Protein AF-A0A7S2MQS8-F1 (afdb_monomer)

Structure (mmCIF, N/CA/C/O backbone):
data_AF-A0A7S2MQS8-F1
#
_entry.id   AF-A0A7S2MQS8-F1
#
loop_
_atom_site.group_PDB
_atom_site.id
_atom_site.type_symbol
_atom_site.label_atom_id
_atom_site.label_alt_id
_atom_site.label_comp_id
_atom_site.label_asym_id
_atom_site.label_entity_id
_atom_site.label_seq_id
_atom_site.pdbx_PDB_ins_code
_atom_site.Cartn_x
_atom_site.Cartn_y
_atom_site.Cartn_z
_atom_site.occupancy
_atom_site.B_iso_or_equiv
_atom_site.auth_seq_id
_atom_site.auth_comp_id
_atom_site.auth_asym_id
_atom_site.auth_atom_id
_atom_site.pdbx_PDB_model_num
ATOM 1 N N . GLY A 1 1 ? 26.951 -4.944 -34.517 1.00 47.28 1 GLY A N 1
ATOM 2 C CA . GLY A 1 1 ? 28.078 -4.014 -34.324 1.00 47.28 1 GLY A CA 1
ATOM 3 C C . GLY A 1 1 ? 27.538 -2.627 -34.053 1.00 47.28 1 GLY A C 1
ATOM 4 O O . GLY A 1 1 ? 26.821 -2.125 -34.901 1.00 47.28 1 GLY A O 1
ATOM 5 N N . ARG A 1 2 ? 27.882 -2.072 -32.880 1.00 43.50 2 ARG A N 1
ATOM 6 C CA . ARG A 1 2 ? 27.600 -0.716 -32.353 1.00 43.50 2 ARG A CA 1
ATOM 7 C C . ARG A 1 2 ? 26.129 -0.376 -32.058 1.00 43.50 2 ARG A C 1
ATOM 9 O O . ARG A 1 2 ? 25.426 0.203 -32.874 1.00 43.50 2 ARG A O 1
ATOM 16 N N . SER A 1 3 ? 25.715 -0.696 -30.827 1.00 50.28 3 SER A N 1
ATOM 17 C CA . SER A 1 3 ? 24.650 0.031 -30.120 1.00 50.28 3 SER A CA 1
ATOM 18 C C . SER A 1 3 ? 25.019 1.519 -30.079 1.00 50.28 3 SER A C 1
ATOM 20 O O . SER A 1 3 ? 26.168 1.853 -29.790 1.00 50.28 3 SER A O 1
ATOM 22 N N . SER A 1 4 ? 24.060 2.400 -30.361 1.00 57.06 4 SER A N 1
ATOM 23 C CA . SER A 1 4 ? 24.221 3.860 -30.322 1.00 57.06 4 SER A CA 1
ATOM 24 C C . SER A 1 4 ? 24.527 4.407 -28.924 1.00 57.06 4 SER A C 1
ATOM 26 O O . SER A 1 4 ? 24.882 5.576 -28.799 1.00 57.06 4 SER A O 1
ATOM 28 N N . ASN A 1 5 ? 24.431 3.573 -27.883 1.00 51.22 5 ASN A N 1
ATOM 29 C CA . ASN A 1 5 ? 24.838 3.918 -26.530 1.00 51.22 5 ASN A CA 1
ATOM 30 C C . ASN A 1 5 ? 25.804 2.850 -25.964 1.00 51.22 5 ASN A C 1
ATOM 32 O O . ASN A 1 5 ? 25.357 1.765 -25.572 1.00 51.22 5 ASN A O 1
ATOM 36 N N . PRO A 1 6 ? 27.126 3.113 -25.951 1.00 48.38 6 PRO A N 1
ATOM 37 C CA . PRO A 1 6 ? 28.141 2.148 -25.521 1.00 48.38 6 PRO A CA 1
ATOM 38 C C . PRO A 1 6 ? 28.097 1.836 -24.016 1.00 48.38 6 PRO A C 1
ATOM 40 O O . PRO A 1 6 ? 28.579 0.781 -23.617 1.00 48.38 6 PRO A O 1
ATOM 43 N N . LEU A 1 7 ? 27.447 2.674 -23.200 1.00 51.19 7 LEU A N 1
ATOM 44 C CA . LEU A 1 7 ? 27.288 2.466 -21.751 1.00 51.19 7 LEU A CA 1
ATOM 45 C C . LEU A 1 7 ? 26.368 1.287 -21.389 1.00 51.19 7 LEU A C 1
ATOM 47 O O . LEU A 1 7 ? 26.388 0.804 -20.261 1.00 51.19 7 LEU A O 1
ATOM 51 N N . ALA A 1 8 ? 25.567 0.788 -22.335 1.00 48.47 8 ALA A N 1
ATOM 52 C CA . ALA A 1 8 ? 24.647 -0.324 -22.085 1.00 48.47 8 ALA A CA 1
ATOM 53 C C . ALA A 1 8 ? 25.356 -1.673 -21.828 1.00 48.47 8 ALA A C 1
ATOM 55 O O . ALA A 1 8 ? 24.703 -2.627 -21.412 1.00 48.47 8 ALA A O 1
ATOM 56 N N . LEU A 1 9 ? 26.668 -1.770 -22.091 1.00 49.69 9 LEU A N 1
ATOM 57 C CA . LEU A 1 9 ? 27.441 -3.019 -22.026 1.00 49.69 9 LEU A CA 1
ATOM 58 C C . LEU A 1 9 ? 28.738 -2.920 -21.198 1.00 49.69 9 LEU A C 1
ATOM 60 O O . LEU A 1 9 ? 29.420 -3.931 -21.062 1.00 49.69 9 LEU A O 1
ATOM 64 N N . THR A 1 10 ? 29.096 -1.752 -20.645 1.00 57.62 10 THR A N 1
ATOM 65 C CA . THR A 1 10 ? 30.364 -1.567 -19.900 1.00 57.62 10 THR A CA 1
ATOM 66 C C . THR A 1 10 ? 30.300 -2.009 -18.440 1.00 57.62 10 THR A C 1
ATOM 68 O O . THR A 1 10 ? 31.332 -2.100 -17.787 1.00 57.62 10 THR A O 1
ATOM 71 N N . GLY A 1 11 ? 29.110 -2.298 -17.910 1.00 51.03 11 GLY A N 1
ATOM 72 C CA . GLY A 1 11 ? 28.928 -2.625 -16.494 1.00 51.03 11 GLY A CA 1
ATOM 73 C C . GLY A 1 11 ? 28.896 -1.407 -15.563 1.00 51.03 11 GLY A C 1
ATOM 74 O O . GLY A 1 11 ? 28.457 -1.548 -14.432 1.00 51.03 11 GLY A O 1
ATOM 75 N N . GLU A 1 12 ? 29.226 -0.199 -16.029 1.00 48.50 12 GLU A N 1
ATOM 76 C CA . GLU A 1 12 ? 29.056 1.050 -15.255 1.00 48.50 12 GLU A CA 1
ATOM 77 C C . GLU A 1 12 ? 27.567 1.331 -14.953 1.00 48.50 12 GLU A C 1
ATOM 79 O O . GLU A 1 12 ? 27.200 1.832 -13.897 1.00 48.50 12 GLU A O 1
ATOM 84 N N . ALA A 1 13 ? 26.654 0.853 -15.805 1.00 48.03 13 ALA A N 1
ATOM 85 C CA . ALA A 1 13 ? 25.212 0.881 -15.541 1.00 48.03 13 ALA A CA 1
ATOM 86 C C . ALA A 1 13 ? 24.731 -0.083 -14.424 1.00 48.03 13 ALA A C 1
ATOM 88 O O . ALA A 1 13 ? 23.529 -0.117 -14.149 1.00 48.03 13 ALA A O 1
ATOM 89 N N . LEU A 1 14 ? 25.614 -0.871 -13.785 1.00 53.88 14 LEU A N 1
ATOM 90 C CA . LEU A 1 14 ? 25.264 -1.733 -12.640 1.00 53.88 14 LEU A CA 1
ATOM 91 C C . LEU A 1 14 ? 25.188 -0.968 -11.313 1.00 53.88 14 LEU A C 1
ATOM 93 O O . LEU A 1 14 ? 24.576 -1.463 -10.365 1.00 53.88 14 LEU A O 1
ATOM 97 N N . HIS A 1 15 ? 25.760 0.235 -11.228 1.00 63.47 15 HIS A N 1
ATOM 98 C CA . HIS A 1 15 ? 25.622 1.073 -10.044 1.00 63.47 15 HIS A CA 1
ATOM 99 C C . HIS A 1 15 ? 24.315 1.864 -10.122 1.00 63.47 15 HIS A C 1
ATOM 101 O O . HIS A 1 15 ? 24.139 2.741 -10.968 1.00 63.47 15 HIS A O 1
ATOM 107 N N . GLN A 1 16 ? 23.382 1.557 -9.214 1.00 60.84 16 GLN A N 1
ATOM 108 C CA . GLN A 1 16 ? 22.056 2.186 -9.153 1.00 60.84 16 GLN A CA 1
ATOM 109 C C . GLN A 1 16 ? 22.138 3.718 -9.159 1.00 60.84 16 GLN A C 1
ATOM 111 O O . GLN A 1 16 ? 21.354 4.371 -9.843 1.00 60.84 16 GLN A O 1
ATOM 116 N N . GLU A 1 17 ? 23.105 4.298 -8.446 1.00 68.62 17 GLU A N 1
ATOM 117 C CA . GLU A 1 17 ? 23.307 5.748 -8.404 1.00 68.62 17 GLU A CA 1
ATOM 118 C C . GLU A 1 17 ? 23.705 6.338 -9.762 1.00 68.62 17 GLU A C 1
ATOM 120 O O . GLU A 1 17 ? 23.204 7.396 -10.139 1.00 68.62 17 GLU A O 1
ATOM 125 N N . GLU A 1 18 ? 24.565 5.659 -10.521 1.00 65.88 18 GLU A N 1
ATOM 126 C CA . GLU A 1 18 ? 24.996 6.101 -11.851 1.00 65.88 18 GLU A CA 1
ATOM 127 C C . GLU A 1 18 ? 23.884 5.917 -12.881 1.00 65.88 18 GLU A C 1
ATOM 129 O O . GLU A 1 18 ? 23.615 6.827 -13.666 1.00 65.88 18 GLU A O 1
ATOM 134 N N . TYR A 1 19 ? 23.147 4.805 -12.809 1.00 65.75 19 TYR A N 1
ATOM 135 C CA . TYR A 1 19 ? 21.970 4.576 -13.645 1.00 65.75 19 TYR A CA 1
ATOM 136 C C . TYR A 1 19 ? 20.892 5.643 -13.423 1.00 65.75 19 TYR A C 1
ATOM 138 O O . TYR A 1 19 ? 20.299 6.155 -14.379 1.00 65.75 19 TYR A O 1
ATOM 146 N N . VAL A 1 20 ? 20.651 6.006 -12.159 1.00 64.56 20 VAL A N 1
ATOM 147 C CA . VAL A 1 20 ? 19.718 7.071 -11.787 1.00 64.56 20 VAL A CA 1
ATOM 148 C C . VAL A 1 20 ? 20.256 8.436 -12.206 1.00 64.56 20 VAL A C 1
ATOM 150 O O . VAL A 1 20 ? 19.470 9.233 -12.691 1.00 64.56 20 VAL A O 1
ATOM 153 N N . LYS A 1 21 ? 21.556 8.729 -12.109 1.00 68.25 21 LYS A N 1
ATOM 154 C CA . LYS A 1 21 ? 22.118 10.005 -12.600 1.00 68.25 21 LYS A CA 1
ATOM 155 C C . LYS A 1 21 ? 22.026 10.138 -14.124 1.00 68.25 21 LYS A C 1
ATOM 157 O O . LYS A 1 21 ? 21.637 11.195 -14.611 1.00 68.25 21 LYS A O 1
ATOM 162 N N . LEU A 1 22 ? 22.319 9.069 -14.865 1.00 62.25 22 LEU A N 1
ATOM 163 C CA . LEU A 1 22 ? 22.288 9.044 -16.334 1.00 62.25 22 LEU A CA 1
ATOM 164 C C . LEU A 1 22 ? 20.870 9.175 -16.901 1.00 62.25 22 LEU A C 1
ATOM 166 O O . LEU A 1 22 ? 20.676 9.804 -17.938 1.00 62.25 22 LEU A O 1
ATOM 170 N N . ASN A 1 23 ? 19.872 8.603 -16.221 1.00 58.34 23 ASN A N 1
ATOM 171 C CA . ASN A 1 23 ? 18.480 8.604 -16.684 1.00 58.34 23 ASN A CA 1
ATOM 172 C C . ASN A 1 23 ? 17.567 9.577 -15.908 1.00 58.34 23 ASN A C 1
ATOM 174 O O . ASN A 1 23 ? 16.418 9.784 -16.293 1.00 58.34 23 ASN A O 1
ATOM 178 N N . GLY A 1 24 ? 18.051 10.179 -14.820 1.00 53.88 24 GLY A N 1
ATOM 179 C CA . GLY A 1 24 ? 17.249 10.854 -13.790 1.00 53.88 24 GLY A CA 1
ATOM 180 C C . GLY A 1 24 ? 16.934 12.322 -14.025 1.00 53.88 24 GLY A C 1
ATOM 181 O O . GLY A 1 24 ? 16.401 12.965 -13.123 1.00 53.88 24 GLY A O 1
ATOM 182 N N . ALA A 1 25 ? 17.186 12.860 -15.221 1.00 55.78 25 ALA A N 1
ATOM 183 C CA . ALA A 1 25 ? 16.754 14.217 -15.567 1.00 55.78 25 ALA A CA 1
ATOM 184 C C . ALA A 1 25 ? 15.217 14.383 -15.513 1.00 55.78 25 ALA A C 1
ATOM 186 O O . ALA A 1 25 ? 14.710 15.498 -15.415 1.00 55.78 25 ALA A O 1
ATOM 187 N N . ASN A 1 26 ? 14.456 13.281 -15.529 1.00 53.75 26 ASN A N 1
ATOM 188 C CA . ASN A 1 26 ? 13.027 13.275 -15.242 1.00 53.75 26 ASN A CA 1
ATOM 189 C C . ASN A 1 26 ? 12.653 11.910 -14.643 1.00 53.75 26 ASN A C 1
ATOM 191 O O . ASN A 1 26 ? 12.839 10.890 -15.289 1.00 53.75 26 ASN A O 1
ATOM 195 N N . ILE A 1 27 ? 12.090 11.851 -13.434 1.00 53.16 27 ILE A N 1
ATOM 196 C CA . ILE A 1 27 ? 11.642 10.583 -12.807 1.00 53.16 27 ILE A CA 1
ATOM 197 C C . ILE A 1 27 ? 10.629 9.824 -13.695 1.00 53.16 27 ILE A C 1
ATOM 199 O O . ILE A 1 27 ? 10.459 8.615 -13.556 1.00 53.16 27 ILE A O 1
ATOM 203 N N . ASN A 1 28 ? 9.999 10.518 -14.652 1.00 54.44 28 ASN A N 1
ATOM 204 C CA . ASN A 1 28 ? 9.085 9.939 -15.635 1.00 54.44 28 ASN A CA 1
ATOM 205 C C . ASN A 1 28 ? 9.738 9.561 -16.985 1.00 54.44 28 ASN A C 1
ATOM 207 O O . ASN A 1 28 ? 9.011 9.131 -17.877 1.00 54.44 28 ASN A O 1
ATOM 211 N N . SER A 1 29 ? 11.047 9.755 -17.198 1.00 57.81 29 SER A N 1
ATOM 212 C CA . SER A 1 29 ? 11.674 9.537 -18.519 1.00 57.81 29 SER A CA 1
ATOM 213 C C . SER A 1 29 ? 11.943 8.070 -18.840 1.00 57.81 29 SER A C 1
ATOM 215 O O . SER A 1 29 ? 12.036 7.731 -20.019 1.00 57.81 29 SER A O 1
ATOM 217 N N . SER A 1 30 ? 12.069 7.189 -17.838 1.00 66.81 30 SER A N 1
ATOM 218 C CA . SER A 1 30 ? 12.359 5.774 -18.080 1.00 66.81 30 SER A CA 1
ATOM 219 C C . SER A 1 30 ? 11.564 4.837 -17.169 1.00 66.81 30 SER A C 1
ATOM 221 O O . SER A 1 30 ? 11.472 5.016 -15.952 1.00 66.81 30 SER A O 1
ATOM 223 N N . PHE A 1 31 ? 11.002 3.787 -17.775 1.00 70.06 31 PHE A N 1
ATOM 224 C CA . PHE A 1 31 ? 10.303 2.708 -17.070 1.00 70.06 31 PHE A CA 1
ATOM 225 C C . PHE A 1 31 ? 11.181 2.067 -15.986 1.00 70.06 31 PHE A C 1
ATOM 227 O O . PHE A 1 31 ? 10.689 1.714 -14.919 1.00 70.06 31 PHE A O 1
ATOM 234 N N . ALA A 1 32 ? 12.489 1.965 -16.230 1.00 71.50 32 ALA A N 1
ATOM 235 C CA . ALA A 1 32 ? 13.440 1.397 -15.286 1.00 71.50 32 ALA A CA 1
ATOM 236 C C . ALA A 1 32 ? 13.602 2.251 -14.019 1.00 71.50 32 ALA A C 1
ATOM 238 O O . ALA A 1 32 ? 13.647 1.697 -12.925 1.00 71.50 32 ALA A O 1
ATOM 239 N N . VAL A 1 33 ? 13.621 3.586 -14.134 1.00 74.12 33 VAL A N 1
ATOM 240 C CA . VAL A 1 33 ? 13.664 4.478 -12.961 1.00 74.12 33 VAL A CA 1
ATOM 241 C C . VAL A 1 33 ? 12.381 4.343 -12.139 1.00 74.12 33 VAL A C 1
ATOM 243 O O . VAL A 1 33 ? 12.451 4.188 -10.921 1.00 74.12 33 VAL A O 1
ATOM 246 N N . ILE A 1 34 ? 11.213 4.309 -12.792 1.00 75.81 34 ILE A N 1
ATOM 247 C CA . ILE A 1 34 ? 9.922 4.079 -12.120 1.00 75.81 34 ILE A CA 1
ATOM 248 C C . ILE A 1 34 ? 9.916 2.721 -11.408 1.00 75.81 34 ILE A C 1
ATOM 250 O O . ILE A 1 34 ? 9.495 2.628 -10.254 1.00 75.81 34 ILE A O 1
ATOM 254 N N . PHE A 1 35 ? 10.402 1.672 -12.073 1.00 78.56 35 PHE A N 1
ATOM 255 C CA . PHE A 1 35 ? 10.466 0.328 -11.512 1.00 78.56 35 PHE A CA 1
ATOM 256 C C . PHE A 1 35 ? 11.388 0.268 -10.288 1.00 78.56 35 PHE A C 1
ATOM 258 O O . PHE A 1 35 ? 10.948 -0.175 -9.229 1.00 78.56 35 PHE A O 1
ATOM 265 N N . LEU A 1 36 ? 12.615 0.789 -10.387 1.00 82.19 36 LEU A N 1
ATOM 266 C CA . LEU A 1 36 ? 13.568 0.843 -9.272 1.00 82.19 36 LEU A CA 1
ATOM 267 C C . LEU A 1 36 ? 12.995 1.606 -8.077 1.00 82.19 36 LEU A C 1
ATOM 269 O O . LEU A 1 36 ? 13.018 1.105 -6.957 1.00 82.19 36 LEU A O 1
ATOM 273 N N . LYS A 1 37 ? 12.395 2.775 -8.310 1.00 83.12 37 LYS A N 1
ATOM 274 C CA . LYS A 1 37 ? 11.756 3.554 -7.244 1.00 83.12 37 LYS A CA 1
ATOM 275 C C . LYS A 1 37 ? 10.540 2.856 -6.640 1.00 83.12 37 LYS A C 1
ATOM 277 O O . LYS A 1 37 ? 10.300 2.985 -5.444 1.00 83.12 37 LYS A O 1
ATOM 282 N N . THR A 1 38 ? 9.807 2.069 -7.423 1.00 83.50 38 THR A N 1
ATOM 283 C CA . THR A 1 38 ? 8.714 1.231 -6.909 1.00 83.50 38 THR A CA 1
ATOM 284 C C . THR A 1 38 ? 9.243 0.092 -6.028 1.00 83.50 38 THR A C 1
ATOM 286 O O . THR A 1 38 ? 8.633 -0.226 -5.008 1.00 83.50 38 THR A O 1
ATOM 289 N N . LEU A 1 39 ? 10.395 -0.496 -6.366 1.00 86.06 39 LEU A N 1
ATOM 290 C CA . LEU A 1 39 ? 11.054 -1.491 -5.516 1.00 86.06 39 LEU A CA 1
ATOM 291 C C . LEU A 1 39 ? 11.591 -0.872 -4.222 1.00 86.06 39 LEU A C 1
ATOM 293 O O . LEU A 1 39 ? 11.344 -1.426 -3.154 1.00 86.06 39 LEU A O 1
ATOM 297 N N . GLU A 1 40 ? 12.257 0.287 -4.299 1.00 88.00 40 GLU A N 1
ATOM 298 C CA . GLU A 1 40 ? 12.677 1.060 -3.118 1.00 88.00 40 GLU A CA 1
ATOM 299 C C . GLU A 1 40 ? 11.473 1.367 -2.215 1.00 88.00 40 GLU A C 1
ATOM 301 O O . GLU A 1 40 ? 11.540 1.216 -0.999 1.00 88.00 40 GLU A O 1
ATOM 306 N N . TYR A 1 41 ? 10.342 1.735 -2.819 1.00 87.25 41 TYR A N 1
ATOM 307 C CA . TYR A 1 41 ? 9.097 2.013 -2.118 1.00 87.25 41 TYR A CA 1
ATOM 308 C C . TYR A 1 41 ? 8.557 0.785 -1.373 1.00 87.25 41 TYR A C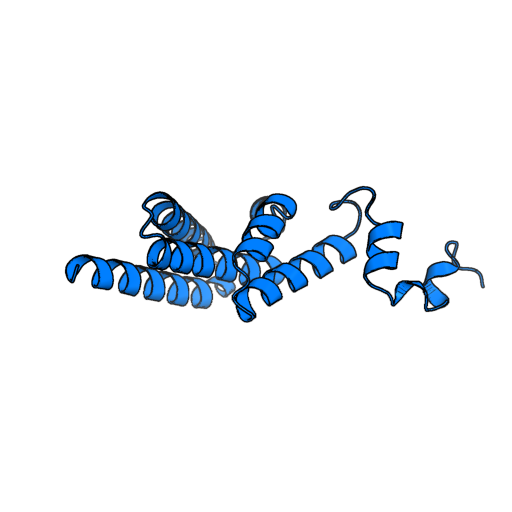 1
ATOM 310 O O . TYR A 1 41 ? 8.178 0.887 -0.208 1.00 87.25 41 TYR A O 1
ATOM 318 N N . TRP A 1 42 ? 8.562 -0.398 -1.992 1.00 87.88 42 TRP A N 1
ATOM 319 C CA . TRP A 1 42 ? 8.162 -1.629 -1.299 1.00 87.88 42 TRP A CA 1
ATOM 320 C C . TRP A 1 42 ? 9.157 -2.022 -0.204 1.00 87.88 42 TRP A C 1
ATOM 322 O O . TRP A 1 42 ? 8.739 -2.414 0.884 1.00 87.88 42 TRP A O 1
ATOM 332 N N . ALA A 1 43 ? 10.460 -1.882 -0.458 1.00 90.06 43 ALA A N 1
ATOM 333 C CA . ALA A 1 43 ? 11.503 -2.162 0.525 1.00 90.06 43 ALA A CA 1
ATOM 334 C C . ALA A 1 43 ? 11.369 -1.263 1.763 1.00 90.06 43 ALA A C 1
ATOM 336 O O . ALA A 1 43 ? 11.412 -1.768 2.883 1.00 90.06 43 ALA A O 1
ATOM 337 N N . ALA A 1 44 ? 11.112 0.035 1.571 1.00 89.69 44 ALA A N 1
ATOM 338 C CA . ALA A 1 44 ? 10.888 0.983 2.661 1.00 89.69 44 ALA A CA 1
ATOM 339 C C . ALA A 1 44 ? 9.754 0.524 3.591 1.00 89.69 44 ALA A C 1
ATOM 341 O O . ALA A 1 44 ? 9.894 0.577 4.810 1.00 89.69 44 ALA A O 1
ATOM 342 N N . PHE A 1 45 ? 8.660 -0.015 3.040 1.00 87.69 45 PHE A N 1
ATOM 343 C CA . PHE A 1 45 ? 7.609 -0.606 3.868 1.00 87.69 45 PHE A CA 1
ATOM 344 C C . PHE A 1 45 ? 8.082 -1.848 4.631 1.00 87.69 45 PHE A C 1
ATOM 346 O O . PHE A 1 45 ? 7.855 -1.934 5.836 1.00 87.69 45 PHE A O 1
ATOM 353 N N . TYR A 1 46 ? 8.726 -2.804 3.952 1.00 87.31 46 TYR A N 1
ATOM 354 C CA . TYR A 1 46 ? 9.168 -4.054 4.582 1.00 87.31 46 TYR A CA 1
ATOM 355 C C . TYR A 1 46 ? 10.141 -3.824 5.742 1.00 87.31 46 TYR A C 1
ATOM 357 O O . TYR A 1 46 ? 10.058 -4.523 6.749 1.00 87.31 46 TYR A O 1
ATOM 365 N N . PHE A 1 47 ? 11.022 -2.831 5.621 1.00 90.94 47 PHE A N 1
ATOM 366 C CA . PHE A 1 47 ? 11.978 -2.468 6.669 1.00 90.94 47 PHE A CA 1
ATOM 367 C C . PHE A 1 47 ? 11.436 -1.440 7.673 1.00 90.94 47 PHE A C 1
ATOM 369 O O . PHE A 1 47 ? 12.154 -1.036 8.584 1.00 90.94 47 PHE A O 1
ATOM 376 N N . GLY A 1 48 ? 10.170 -1.029 7.547 1.00 86.69 48 GLY A N 1
ATOM 377 C CA . GLY A 1 48 ? 9.529 -0.099 8.477 1.00 86.69 48 GLY A CA 1
ATOM 378 C C . GLY A 1 48 ? 9.979 1.361 8.344 1.00 86.69 48 GLY A C 1
ATOM 379 O O . GLY A 1 48 ? 9.632 2.175 9.200 1.00 86.69 48 GLY A O 1
ATOM 380 N N . ASP A 1 49 ? 10.694 1.721 7.276 1.00 90.25 49 ASP A N 1
ATOM 381 C CA . ASP A 1 49 ? 11.089 3.099 6.976 1.00 90.25 49 ASP A CA 1
ATOM 382 C C . ASP A 1 49 ? 9.912 3.883 6.370 1.00 90.25 49 ASP A C 1
ATOM 384 O O . ASP A 1 49 ? 9.770 4.093 5.158 1.00 90.25 49 ASP A O 1
ATOM 388 N N . LEU A 1 50 ? 9.007 4.303 7.256 1.00 85.75 50 LEU A N 1
ATOM 389 C CA . LEU A 1 50 ? 7.805 5.047 6.885 1.00 85.75 50 LEU A CA 1
ATOM 390 C C . LEU A 1 50 ? 8.121 6.442 6.319 1.00 85.75 50 LEU A C 1
ATOM 392 O O . LEU A 1 50 ? 7.298 6.993 5.584 1.00 85.75 50 LEU A O 1
ATOM 396 N N . GLU A 1 51 ? 9.269 7.035 6.652 1.00 87.50 51 GLU A N 1
ATOM 397 C CA . GLU A 1 51 ? 9.652 8.364 6.162 1.00 87.50 51 GLU A CA 1
ATOM 398 C C . GLU A 1 51 ? 10.115 8.311 4.708 1.00 87.50 51 GLU A C 1
ATOM 400 O O . GLU A 1 51 ? 9.626 9.086 3.872 1.00 87.50 51 GLU A O 1
ATOM 405 N N . LEU A 1 52 ? 10.983 7.348 4.384 1.00 87.81 52 LEU A N 1
ATOM 406 C CA . LEU A 1 52 ? 11.404 7.088 3.013 1.00 87.81 52 LEU A CA 1
ATOM 407 C C . LEU A 1 52 ? 10.201 6.737 2.138 1.00 87.81 52 LEU A C 1
ATOM 409 O O . LEU A 1 52 ? 10.033 7.306 1.057 1.00 87.81 52 LEU A O 1
ATOM 413 N N . PHE A 1 53 ? 9.301 5.885 2.632 1.00 85.50 53 PHE A N 1
ATOM 414 C CA . PHE A 1 53 ? 8.087 5.537 1.902 1.00 85.50 53 PHE A CA 1
ATOM 415 C C . PHE A 1 53 ? 7.226 6.759 1.571 1.00 85.50 53 PHE A C 1
ATOM 417 O O . PHE A 1 53 ? 6.787 6.924 0.432 1.00 85.50 53 PHE A O 1
ATOM 424 N N . LEU A 1 54 ? 6.973 7.633 2.551 1.00 86.19 54 LEU A N 1
ATOM 425 C CA . LEU A 1 54 ? 6.163 8.837 2.348 1.00 86.19 54 LEU A CA 1
ATOM 426 C C . LEU A 1 54 ? 6.822 9.816 1.369 1.00 86.19 54 LEU A C 1
ATOM 428 O O . LEU A 1 54 ? 6.121 10.515 0.631 1.00 86.19 54 LEU A O 1
ATOM 432 N N . THR A 1 55 ? 8.152 9.864 1.356 1.00 88.00 55 THR A N 1
ATOM 433 C CA . THR A 1 55 ? 8.931 10.654 0.397 1.00 88.00 55 THR A CA 1
ATOM 434 C C . THR A 1 55 ? 8.760 10.107 -1.017 1.00 88.00 55 THR A C 1
ATOM 436 O O . THR A 1 55 ? 8.361 10.847 -1.920 1.00 88.00 55 THR A O 1
ATOM 439 N N . LEU A 1 56 ? 8.955 8.800 -1.195 1.00 84.94 56 LEU A N 1
ATOM 440 C CA . LEU A 1 56 ? 8.798 8.111 -2.475 1.00 84.94 56 LEU A CA 1
ATOM 441 C C . LEU A 1 56 ? 7.349 8.162 -2.989 1.00 84.94 56 LEU A C 1
ATOM 443 O O . LEU A 1 56 ? 7.130 8.370 -4.182 1.00 84.94 56 LEU A O 1
ATOM 447 N N . GLN A 1 57 ? 6.345 8.080 -2.108 1.00 82.25 57 GLN A N 1
ATOM 448 C CA . GLN A 1 57 ? 4.930 8.179 -2.489 1.00 82.25 57 GLN A CA 1
ATOM 449 C C . GLN A 1 57 ? 4.614 9.497 -3.210 1.00 82.25 57 GLN A C 1
ATOM 451 O O . GLN A 1 57 ? 3.912 9.507 -4.223 1.00 82.25 57 GLN A O 1
ATOM 456 N N . LYS A 1 58 ? 5.142 10.618 -2.696 1.00 80.38 58 LYS A N 1
ATOM 457 C CA . LYS A 1 58 ? 4.950 11.948 -3.298 1.00 80.38 58 LYS A CA 1
ATOM 458 C C . LYS A 1 58 ? 5.600 12.054 -4.676 1.00 80.38 58 LYS A C 1
ATOM 460 O O . LYS A 1 58 ? 5.093 12.782 -5.523 1.00 80.38 58 LYS A O 1
ATOM 465 N N . GLN A 1 59 ? 6.707 11.346 -4.883 1.00 77.62 59 GLN A N 1
ATOM 466 C CA . GLN A 1 59 ? 7.473 11.377 -6.127 1.00 77.62 59 GLN A CA 1
ATOM 467 C C . GLN A 1 59 ? 6.857 10.488 -7.212 1.00 77.62 59 GLN A C 1
ATOM 469 O O . GLN A 1 59 ? 6.868 10.857 -8.384 1.00 77.62 59 GLN A O 1
ATOM 474 N N . LEU A 1 60 ? 6.315 9.327 -6.832 1.00 73.19 60 LEU A N 1
ATOM 475 C CA . LEU A 1 60 ? 5.996 8.269 -7.786 1.00 73.19 60 LEU A CA 1
ATOM 476 C C . LEU A 1 60 ? 4.583 8.354 -8.390 1.00 73.19 60 LEU A C 1
ATOM 478 O O . LEU A 1 60 ? 4.408 7.924 -9.524 1.00 73.19 60 LEU A O 1
ATOM 482 N N . ASN A 1 61 ? 3.582 8.905 -7.685 1.00 66.25 61 ASN A N 1
ATOM 483 C CA . ASN A 1 61 ? 2.173 9.033 -8.133 1.00 66.25 61 ASN A CA 1
ATOM 484 C C . ASN A 1 61 ? 1.668 7.880 -9.049 1.00 66.25 61 ASN A C 1
ATOM 486 O O . ASN A 1 61 ? 1.051 8.110 -10.093 1.00 66.25 61 ASN A O 1
ATOM 490 N N . LEU A 1 62 ? 1.971 6.629 -8.680 1.00 64.88 62 LEU A N 1
ATOM 491 C CA . LEU A 1 62 ? 1.867 5.464 -9.578 1.00 64.88 62 LEU A CA 1
ATOM 492 C C . LEU A 1 62 ? 0.418 5.075 -9.844 1.00 64.88 62 LEU A C 1
ATOM 494 O O . LEU A 1 62 ? 0.048 4.713 -10.958 1.00 64.88 62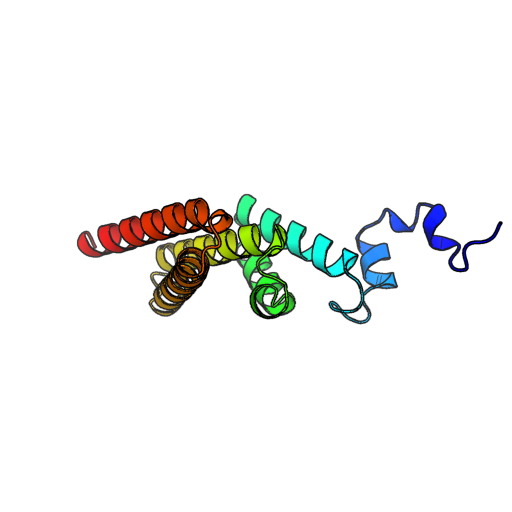 LEU A O 1
ATOM 498 N N . VAL A 1 63 ? -0.429 5.197 -8.822 1.00 58.69 63 VAL A N 1
ATOM 499 C CA . VAL A 1 63 ? -1.814 4.716 -8.872 1.00 58.69 63 VAL A CA 1
ATOM 500 C C . VAL A 1 63 ? -2.694 5.551 -9.810 1.00 58.69 63 VAL A C 1
ATOM 502 O O . VAL A 1 63 ? -3.717 5.068 -10.283 1.00 58.69 63 VAL A O 1
ATOM 505 N N . GLY A 1 64 ?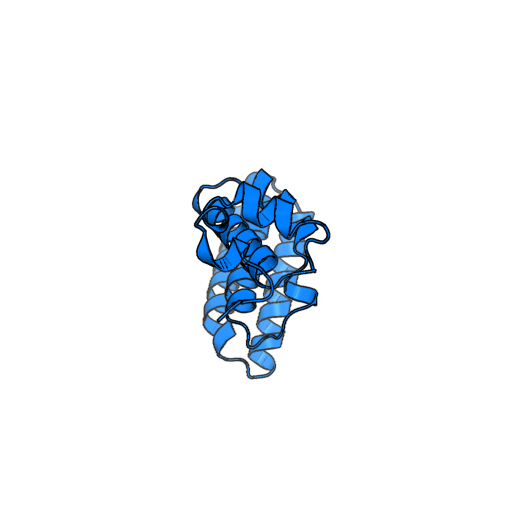 -2.301 6.791 -10.118 1.00 56.75 64 GLY A N 1
ATOM 506 C CA . GLY A 1 64 ? -3.044 7.659 -11.034 1.00 56.75 64 GLY A CA 1
ATOM 507 C C . GLY A 1 64 ? -2.683 7.504 -12.514 1.00 56.75 64 GLY A C 1
ATOM 508 O O . GLY A 1 64 ? -3.442 7.973 -13.356 1.00 56.75 64 GLY A O 1
ATOM 509 N N . LYS A 1 65 ? -1.534 6.896 -12.845 1.00 56.81 65 LYS A N 1
ATOM 510 C CA . LYS A 1 65 ? -0.941 6.969 -14.196 1.00 56.81 65 LYS A CA 1
ATOM 511 C C . LYS A 1 65 ? -0.731 5.621 -14.888 1.00 56.81 65 LYS A C 1
ATOM 513 O O . LYS A 1 65 ? -0.345 5.601 -16.053 1.00 56.81 65 LYS A O 1
ATOM 518 N N . THR A 1 66 ? -0.953 4.502 -14.206 1.00 60.69 66 THR A N 1
ATOM 519 C CA . THR A 1 66 ? -0.598 3.172 -14.721 1.00 60.69 66 THR A CA 1
ATOM 520 C C . THR A 1 66 ? -1.827 2.271 -14.840 1.00 60.69 66 THR A C 1
ATOM 522 O O . THR A 1 66 ? -2.753 2.352 -14.036 1.00 60.69 66 THR A O 1
ATOM 525 N N . SER A 1 67 ? -1.838 1.407 -15.862 1.00 67.88 67 SER A N 1
ATOM 526 C CA . SER A 1 67 ? -2.928 0.455 -16.108 1.00 67.88 67 SER A CA 1
ATOM 527 C C . SER A 1 67 ? -3.189 -0.453 -14.901 1.00 67.88 67 SER A C 1
ATOM 529 O O . SER A 1 67 ? -2.250 -0.973 -14.298 1.00 67.88 67 SER A O 1
ATOM 531 N N . ARG A 1 68 ? -4.472 -0.719 -14.618 1.00 72.06 68 ARG A N 1
ATOM 532 C CA . ARG A 1 68 ? -4.935 -1.650 -13.567 1.00 72.06 68 ARG A CA 1
ATOM 533 C C . ARG A 1 68 ? -4.421 -3.079 -13.760 1.00 72.06 68 ARG A C 1
ATOM 535 O O . ARG A 1 68 ? -4.200 -3.789 -12.787 1.00 72.06 68 ARG A O 1
ATOM 542 N N . THR A 1 69 ? -4.139 -3.457 -15.006 1.00 72.19 69 THR A N 1
ATOM 543 C CA . THR A 1 69 ? -3.569 -4.765 -15.361 1.00 72.19 69 THR A CA 1
ATOM 544 C C . THR A 1 69 ? -2.102 -4.924 -14.955 1.00 72.19 69 THR A C 1
ATOM 546 O O . THR A 1 69 ? -1.565 -6.027 -15.009 1.00 72.19 69 THR A O 1
ATOM 549 N N . SER A 1 70 ? -1.433 -3.846 -14.537 1.00 75.00 70 SER A N 1
ATOM 550 C CA . SER A 1 70 ? -0.048 -3.907 -14.082 1.00 75.00 70 SER A CA 1
ATOM 551 C C . SER A 1 70 ? 0.046 -4.509 -12.680 1.00 75.00 70 SER A C 1
ATOM 553 O O . SER A 1 70 ? -0.540 -3.996 -11.724 1.00 75.00 70 SER A O 1
ATOM 555 N N . SER A 1 71 ? 0.872 -5.545 -12.524 1.00 73.94 71 SER A N 1
ATOM 556 C CA . SER A 1 71 ? 1.199 -6.125 -11.214 1.00 73.94 71 SER A CA 1
ATOM 557 C C . SER A 1 71 ? 1.840 -5.107 -10.260 1.00 73.94 71 SER A C 1
ATOM 559 O O . SER A 1 71 ? 1.696 -5.222 -9.040 1.00 73.94 71 SER A O 1
ATOM 561 N N . LEU A 1 72 ? 2.485 -4.064 -10.802 1.00 78.81 72 LEU A N 1
ATOM 562 C CA . LEU A 1 72 ? 3.007 -2.945 -10.016 1.00 78.81 72 LEU A CA 1
ATOM 563 C C . LEU A 1 72 ? 1.875 -2.191 -9.309 1.00 78.81 72 LEU A C 1
ATOM 565 O O . LEU A 1 72 ? 2.035 -1.816 -8.148 1.00 78.81 72 LEU A O 1
ATOM 569 N N . ILE A 1 73 ? 0.725 -2.001 -9.965 1.00 82.00 73 ILE A N 1
ATOM 570 C CA . ILE A 1 73 ? -0.415 -1.267 -9.395 1.00 82.00 73 ILE A CA 1
ATOM 571 C C . ILE A 1 73 ? -1.087 -2.057 -8.282 1.00 82.00 73 ILE A C 1
ATOM 573 O O . ILE A 1 73 ? -1.397 -1.480 -7.242 1.00 82.00 73 ILE A O 1
ATOM 577 N N . GLN A 1 74 ? -1.237 -3.369 -8.462 1.00 84.81 74 GLN A N 1
ATOM 578 C CA . GLN A 1 74 ? -1.757 -4.268 -7.431 1.00 84.81 74 GLN A CA 1
ATOM 579 C C . GLN A 1 74 ? -0.948 -4.152 -6.135 1.00 84.81 74 GLN A C 1
ATOM 581 O O . GLN A 1 74 ? -1.481 -3.796 -5.083 1.00 84.81 74 GLN A O 1
ATOM 586 N N . ARG A 1 75 ? 0.370 -4.353 -6.224 1.00 85.94 75 ARG A N 1
ATOM 587 C CA . ARG A 1 75 ? 1.255 -4.260 -5.056 1.00 85.94 75 ARG A CA 1
ATOM 588 C C . ARG A 1 75 ? 1.288 -2.855 -4.468 1.00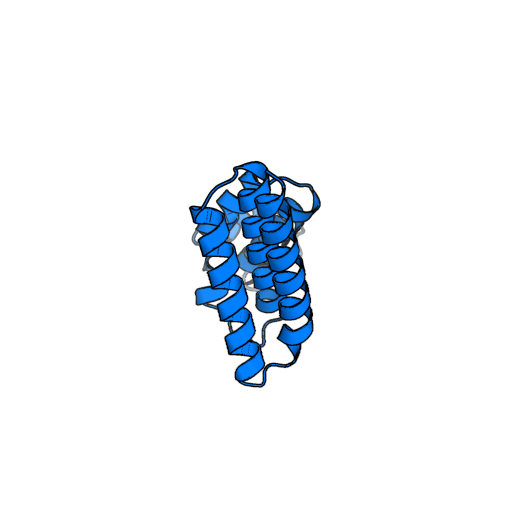 85.94 75 ARG A C 1
ATOM 590 O O . ARG A 1 75 ? 1.204 -2.699 -3.256 1.00 85.94 75 ARG A O 1
ATOM 597 N N . THR A 1 76 ? 1.356 -1.826 -5.308 1.00 86.44 76 THR A N 1
ATOM 598 C CA . THR A 1 76 ? 1.394 -0.437 -4.831 1.00 86.44 76 THR A CA 1
ATOM 599 C C . THR A 1 76 ? 0.124 -0.065 -4.070 1.00 86.44 76 THR A C 1
ATOM 601 O O . THR A 1 76 ? 0.221 0.532 -3.004 1.00 86.44 76 THR A O 1
ATOM 604 N N . ALA A 1 77 ? -1.055 -0.468 -4.553 1.00 88.56 77 ALA A N 1
ATOM 605 C CA . ALA A 1 77 ? -2.317 -0.222 -3.860 1.00 88.56 77 ALA A CA 1
ATOM 606 C C . ALA A 1 77 ? -2.362 -0.895 -2.478 1.00 88.56 77 ALA A C 1
ATOM 608 O O . ALA A 1 77 ? -2.826 -0.279 -1.516 1.00 88.56 77 ALA A O 1
ATOM 609 N N . LEU A 1 78 ? -1.834 -2.120 -2.368 1.00 90.38 78 LEU A N 1
ATOM 610 C CA . LEU A 1 78 ? -1.693 -2.806 -1.085 1.00 90.38 78 LEU A CA 1
ATOM 611 C C . LEU A 1 78 ? -0.800 -2.005 -0.127 1.00 90.38 78 LEU A C 1
ATOM 613 O O . LEU A 1 78 ? -1.246 -1.655 0.963 1.00 90.38 78 LEU A O 1
ATOM 617 N N . PHE A 1 79 ? 0.427 -1.661 -0.532 1.00 90.50 79 PHE A N 1
ATOM 618 C CA . PHE A 1 79 ? 1.365 -0.944 0.341 1.00 90.50 79 PHE A CA 1
ATOM 619 C C . PHE A 1 79 ? 0.884 0.462 0.717 1.00 90.50 79 PHE A C 1
ATOM 621 O O . PHE A 1 79 ? 1.024 0.862 1.874 1.00 90.50 79 PHE A O 1
ATOM 628 N N . GLU A 1 80 ? 0.258 1.196 -0.210 1.00 88.69 80 GLU A N 1
ATOM 629 C CA . GLU A 1 80 ? -0.391 2.474 0.103 1.00 88.69 80 GLU A CA 1
ATOM 630 C C . GLU A 1 80 ? -1.436 2.308 1.212 1.00 88.69 80 GLU A C 1
ATOM 632 O O . GLU A 1 80 ? -1.494 3.118 2.144 1.00 88.69 80 GLU A O 1
ATOM 637 N N . GLY A 1 81 ? -2.260 1.261 1.114 1.00 92.38 81 GLY A N 1
ATOM 638 C CA . GLY A 1 81 ? -3.281 0.944 2.103 1.00 92.38 81 GLY A CA 1
ATOM 639 C C . GLY A 1 81 ? -2.668 0.604 3.458 1.00 92.38 81 GLY A C 1
ATOM 640 O O . GLY A 1 81 ? -2.998 1.244 4.458 1.00 92.38 81 GLY A O 1
ATOM 641 N N . LEU A 1 82 ? -1.723 -0.340 3.485 1.00 92.56 82 LEU A N 1
ATOM 642 C CA . LEU A 1 82 ? -1.047 -0.788 4.706 1.00 92.56 82 LEU A CA 1
ATOM 643 C C . LEU A 1 82 ? -0.345 0.360 5.437 1.00 92.56 82 LEU A C 1
ATOM 645 O O . LEU A 1 82 ? -0.409 0.429 6.667 1.00 92.56 82 LEU A O 1
ATOM 649 N N . ILE A 1 83 ? 0.259 1.309 4.718 1.00 90.38 83 ILE A N 1
ATOM 650 C CA . ILE A 1 83 ? 0.866 2.479 5.361 1.00 90.38 83 ILE A CA 1
ATOM 651 C C . ILE A 1 83 ? -0.152 3.472 5.866 1.00 90.38 83 ILE A C 1
ATOM 653 O O . ILE A 1 83 ? 0.022 3.991 6.969 1.00 90.38 83 ILE A O 1
ATOM 657 N N . ALA A 1 84 ? -1.233 3.716 5.131 1.00 92.06 84 ALA A N 1
ATOM 658 C CA . ALA A 1 84 ? -2.303 4.546 5.656 1.00 92.06 84 ALA A CA 1
ATOM 659 C C . ALA A 1 84 ? -2.871 3.948 6.960 1.00 92.06 84 ALA A C 1
ATOM 661 O O . ALA A 1 84 ? -3.090 4.692 7.917 1.00 92.06 84 ALA A O 1
ATOM 662 N N . PHE A 1 85 ? -3.006 2.620 7.055 1.00 93.31 85 PHE A N 1
ATOM 663 C CA . PHE A 1 85 ? -3.374 1.934 8.298 1.00 93.31 85 PHE A CA 1
ATOM 664 C C . PHE A 1 85 ? -2.297 2.035 9.384 1.00 93.31 85 PHE A C 1
ATOM 666 O O . PHE A 1 85 ? -2.613 2.349 10.532 1.00 93.31 85 PHE A O 1
ATOM 673 N N . SER A 1 86 ? -1.024 1.819 9.046 1.00 90.81 86 SER A N 1
ATOM 674 C CA . SER A 1 86 ? 0.095 1.938 9.990 1.00 90.81 86 SER A CA 1
ATOM 675 C C . SER A 1 86 ? 0.190 3.349 10.581 1.00 90.81 86 SER A C 1
ATOM 677 O O . SER A 1 86 ? 0.243 3.521 11.798 1.00 90.81 86 SER A O 1
ATOM 679 N N . LEU A 1 87 ? 0.088 4.383 9.744 1.00 90.19 87 LEU A N 1
ATOM 680 C CA . LEU A 1 87 ? 0.085 5.784 10.168 1.00 90.19 87 LEU A CA 1
ATOM 681 C C . LEU A 1 87 ? -1.189 6.163 10.928 1.00 90.19 87 LEU A C 1
ATOM 683 O O . LEU A 1 87 ? -1.130 6.978 11.848 1.00 90.19 87 LEU A O 1
ATOM 687 N N . ALA A 1 88 ? -2.340 5.582 10.581 1.00 92.31 88 ALA A N 1
ATOM 688 C CA . ALA A 1 88 ? -3.567 5.776 11.346 1.00 92.31 88 ALA A CA 1
ATOM 689 C C . ALA A 1 88 ? -3.440 5.208 12.767 1.00 92.31 88 ALA A C 1
ATOM 691 O O . ALA A 1 88 ? -3.885 5.868 13.704 1.00 92.31 88 ALA A O 1
ATOM 692 N N . ARG A 1 89 ? -2.796 4.042 12.934 1.00 89.31 89 ARG A N 1
ATOM 693 C CA . ARG A 1 89 ? -2.531 3.423 14.244 1.00 89.31 89 ARG A CA 1
ATOM 694 C C . ARG A 1 89 ? -1.500 4.207 15.050 1.00 89.31 89 ARG A C 1
ATOM 696 O O . ARG A 1 89 ? -1.788 4.624 16.166 1.00 89.31 89 ARG A O 1
ATOM 703 N N . THR A 1 90 ? -0.325 4.442 14.471 1.00 88.12 90 THR A N 1
ATOM 704 C CA . THR A 1 90 ? 0.816 5.055 15.174 1.00 88.12 90 THR A CA 1
ATOM 705 C C . THR A 1 90 ? 0.575 6.524 15.502 1.00 88.12 90 THR A C 1
ATOM 707 O O . THR A 1 90 ? 0.836 6.956 16.620 1.00 88.12 90 THR A O 1
ATOM 710 N N . LYS A 1 91 ? 0.019 7.299 14.562 1.00 87.50 91 LYS A N 1
ATOM 711 C CA . LYS A 1 91 ? -0.217 8.742 14.736 1.00 87.50 91 LYS A CA 1
ATOM 712 C C . LYS A 1 91 ? -1.630 9.077 15.222 1.00 87.50 91 LYS A C 1
ATOM 714 O O . LYS A 1 91 ? -1.963 10.257 15.293 1.00 87.50 91 LYS A O 1
ATOM 719 N N . LYS A 1 92 ? -2.490 8.073 15.461 1.00 85.44 92 LYS A N 1
ATOM 720 C CA . LYS A 1 92 ? -3.923 8.233 15.802 1.00 85.44 92 LYS A CA 1
ATOM 721 C C . LYS A 1 92 ? -4.645 9.264 14.915 1.00 85.44 92 LYS A C 1
ATOM 723 O O . LYS A 1 92 ? -5.476 10.048 15.365 1.00 85.44 92 LYS A O 1
ATOM 728 N N . SER A 1 93 ? -4.302 9.301 13.627 1.00 87.88 93 SER A N 1
ATOM 729 C CA . SER A 1 93 ? -4.674 10.409 12.744 1.00 87.88 93 SER A CA 1
ATOM 730 C C . SER A 1 93 ? -5.9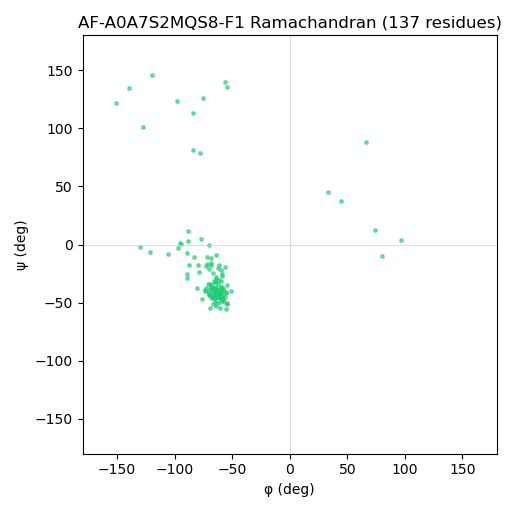09 10.108 11.899 1.00 87.88 93 SER A C 1
ATOM 732 O O . SER A 1 93 ? -5.912 9.204 11.057 1.00 87.88 93 SER A O 1
ATOM 734 N N . ARG A 1 94 ? -6.933 10.963 12.016 1.00 89.44 94 ARG A N 1
ATOM 735 C CA . ARG A 1 94 ? -8.145 10.896 11.178 1.00 89.44 94 ARG A CA 1
ATOM 736 C C . ARG A 1 94 ? -7.845 11.075 9.686 1.00 89.44 94 ARG A C 1
ATOM 738 O O . ARG A 1 94 ? -8.549 10.503 8.857 1.00 89.44 94 ARG A O 1
ATOM 745 N N . LYS A 1 95 ? -6.800 11.836 9.335 1.00 92.81 95 LYS A N 1
ATOM 746 C CA . LYS A 1 95 ? -6.348 12.014 7.944 1.00 92.81 95 LYS A CA 1
ATOM 747 C C . LYS A 1 95 ? -5.939 10.674 7.332 1.00 92.81 95 LYS A C 1
ATOM 749 O O . LYS A 1 95 ? -6.408 10.334 6.251 1.00 92.81 95 LYS A O 1
ATOM 754 N N . TRP A 1 96 ? -5.109 9.910 8.039 1.00 92.94 96 TRP A N 1
ATOM 755 C CA . TRP A 1 96 ? -4.620 8.617 7.559 1.00 92.94 96 TRP A CA 1
ATOM 756 C C . TRP A 1 96 ? -5.715 7.549 7.556 1.00 92.94 96 TRP A C 1
ATOM 758 O O . TRP A 1 96 ? -5.801 6.791 6.597 1.00 92.94 96 TRP A O 1
ATOM 768 N N . LYS A 1 97 ? -6.649 7.583 8.517 1.00 93.00 97 LYS A N 1
ATOM 769 C CA . LYS A 1 97 ? -7.864 6.748 8.471 1.00 93.00 97 LYS A CA 1
ATOM 770 C C . LYS A 1 97 ? -8.706 7.022 7.218 1.00 93.00 97 LYS A C 1
ATOM 772 O O . LYS A 1 97 ? -9.097 6.091 6.519 1.00 93.00 97 LYS A O 1
ATOM 777 N N . LYS A 1 98 ? -8.948 8.300 6.896 1.00 93.50 98 LYS A N 1
ATOM 778 C CA . LYS A 1 98 ? -9.650 8.694 5.660 1.00 93.50 98 LYS A CA 1
ATOM 779 C C . LYS A 1 98 ? -8.903 8.223 4.411 1.00 93.50 98 LYS A C 1
ATOM 781 O O . LYS A 1 98 ? -9.534 7.736 3.480 1.00 93.50 98 LYS A O 1
ATOM 786 N N . GLN A 1 99 ? -7.576 8.340 4.398 1.00 91.81 99 GLN A N 1
ATOM 787 C CA . GLN A 1 99 ? -6.758 7.865 3.283 1.00 91.81 99 GLN A CA 1
ATOM 788 C C . GLN A 1 99 ? -6.858 6.341 3.113 1.00 91.81 99 GLN A C 1
ATOM 790 O O . GLN A 1 99 ? -7.078 5.879 1.997 1.00 91.81 99 GLN A O 1
ATOM 795 N N . ALA A 1 100 ? -6.769 5.572 4.201 1.00 93.31 100 ALA A N 1
ATOM 796 C CA . ALA A 1 100 ? -6.900 4.115 4.175 1.00 93.31 100 ALA A CA 1
ATOM 797 C C . ALA A 1 100 ? -8.276 3.679 3.646 1.00 93.31 100 ALA A C 1
ATOM 799 O O . ALA A 1 100 ? -8.372 2.818 2.772 1.00 93.31 100 ALA A O 1
ATOM 800 N N . SER A 1 101 ? -9.342 4.347 4.100 1.00 94.44 101 SER A N 1
ATOM 801 C CA . SER A 1 101 ? -10.699 4.131 3.588 1.00 94.44 101 SER A CA 1
ATOM 802 C C . SER A 1 101 ? -10.794 4.435 2.094 1.00 94.44 101 SER A C 1
ATOM 804 O O . SER A 1 101 ? -11.291 3.605 1.342 1.00 94.44 101 SER A O 1
ATOM 806 N N . LYS A 1 102 ? -10.232 5.560 1.638 1.00 93.50 102 LYS A N 1
ATOM 807 C CA . LYS A 1 102 ? -10.223 5.932 0.216 1.00 93.50 102 LYS A CA 1
ATOM 808 C C . LYS A 1 102 ? -9.520 4.891 -0.660 1.00 93.50 102 LYS A C 1
ATOM 810 O O . LYS A 1 102 ? -9.991 4.610 -1.758 1.00 93.50 102 LYS A O 1
ATOM 815 N N . ILE A 1 103 ? -8.399 4.339 -0.197 1.00 92.69 103 ILE A N 1
ATOM 816 C CA . ILE A 1 103 ? -7.668 3.289 -0.920 1.00 92.69 103 ILE A CA 1
ATOM 817 C C . ILE A 1 103 ? -8.498 2.005 -0.960 1.00 92.69 103 ILE A C 1
ATOM 819 O O . ILE A 1 103 ? -8.671 1.438 -2.033 1.00 92.69 103 ILE A O 1
ATOM 823 N N . THR A 1 104 ? -9.080 1.605 0.171 1.00 94.94 104 THR A N 1
ATOM 824 C CA . THR A 1 104 ? -9.948 0.419 0.260 1.00 94.94 104 THR A CA 1
ATOM 825 C C . THR A 1 104 ? -11.128 0.528 -0.708 1.00 94.94 104 THR A C 1
ATOM 827 O O . THR A 1 104 ? -11.328 -0.359 -1.531 1.00 94.94 104 THR A O 1
ATOM 830 N N . SER A 1 105 ? -11.846 1.658 -0.710 1.00 94.75 105 SER A N 1
ATOM 831 C CA . SER A 1 105 ? -12.962 1.897 -1.637 1.00 94.75 105 SER A CA 1
ATOM 832 C C . SER A 1 105 ? -12.529 1.914 -3.105 1.00 94.75 105 SER A C 1
ATOM 834 O O . SER A 1 105 ? -13.278 1.480 -3.974 1.00 94.75 105 SER A O 1
ATOM 836 N N . ARG A 1 106 ? -11.316 2.395 -3.408 1.00 91.81 106 ARG A N 1
ATOM 837 C CA . ARG A 1 106 ? -10.765 2.339 -4.769 1.00 91.81 106 ARG A CA 1
ATOM 838 C C . ARG A 1 106 ? -10.530 0.895 -5.213 1.00 91.81 106 ARG A C 1
ATOM 840 O O . ARG A 1 106 ? -10.896 0.547 -6.329 1.00 91.81 106 ARG A O 1
ATOM 847 N N . VAL A 1 107 ? -9.922 0.077 -4.354 1.00 93.00 107 VAL A N 1
ATOM 848 C CA . VAL A 1 107 ? -9.671 -1.342 -4.641 1.00 93.00 107 VAL A CA 1
ATOM 849 C C . VAL A 1 107 ? -10.992 -2.099 -4.783 1.00 93.00 107 VAL A C 1
ATOM 851 O O . VAL A 1 107 ? -11.135 -2.870 -5.727 1.00 93.00 107 VAL A O 1
ATOM 854 N N . GLN A 1 108 ? -11.980 -1.814 -3.929 1.00 95.12 108 GLN A N 1
ATOM 855 C CA . GLN A 1 108 ? -13.340 -2.345 -4.058 1.00 95.12 108 GLN A CA 1
ATOM 856 C C . GLN A 1 108 ? -13.928 -2.047 -5.441 1.00 95.12 108 GLN A C 1
ATOM 858 O O . GLN A 1 108 ? -14.336 -2.966 -6.139 1.00 95.12 108 GLN A O 1
ATOM 863 N N . ALA A 1 109 ? -13.874 -0.789 -5.890 1.00 92.88 109 ALA A N 1
ATOM 864 C CA . ALA A 1 109 ? -14.385 -0.410 -7.206 1.00 92.88 109 ALA A CA 1
ATOM 865 C C . ALA A 1 109 ? -13.686 -1.156 -8.361 1.00 92.88 109 ALA A C 1
ATOM 867 O O . ALA A 1 109 ? -14.300 -1.423 -9.394 1.00 92.88 109 ALA A O 1
ATOM 868 N N . TRP A 1 110 ? -12.404 -1.511 -8.215 1.00 91.75 110 TRP A N 1
ATOM 869 C CA . TRP A 1 110 ? -11.710 -2.340 -9.203 1.00 91.75 110 TRP A CA 1
ATOM 870 C C . TRP A 1 110 ? -12.216 -3.784 -9.206 1.00 91.75 110 TRP A C 1
ATOM 872 O O . TRP A 1 110 ? -12.466 -4.323 -10.286 1.00 91.75 110 TRP A O 1
ATOM 882 N N . VAL A 1 111 ? -12.436 -4.371 -8.028 1.00 93.50 111 VAL A N 1
ATOM 883 C CA . VAL A 1 111 ? -13.037 -5.706 -7.886 1.00 93.50 111 VAL A CA 1
ATOM 884 C C . VAL A 1 111 ? -14.447 -5.733 -8.479 1.00 93.50 111 VAL A C 1
ATOM 886 O O . VAL A 1 111 ? -14.748 -6.618 -9.276 1.00 93.50 111 VAL A O 1
ATOM 889 N N . ASP A 1 112 ? -15.272 -4.729 -8.176 1.00 93.94 112 ASP A N 1
ATOM 890 C CA . ASP A 1 112 ? -16.649 -4.617 -8.679 1.00 93.94 112 ASP A CA 1
ATOM 891 C C . ASP A 1 112 ? -16.696 -4.461 -10.204 1.00 93.94 112 ASP A C 1
ATOM 893 O O . ASP A 1 112 ? -17.623 -4.931 -10.857 1.00 93.94 112 ASP A O 1
ATOM 897 N N . SER A 1 113 ? -15.660 -3.855 -10.795 1.00 91.38 113 SER A N 1
ATOM 898 C CA . SER A 1 113 ? -15.506 -3.763 -12.252 1.00 91.38 113 SER A CA 1
ATOM 899 C C . SER A 1 113 ? -15.027 -5.060 -12.925 1.00 91.38 113 SER A C 1
ATOM 901 O O . SER A 1 113 ? -14.771 -5.059 -14.128 1.00 91.38 113 SER A O 1
ATOM 903 N N . GLY A 1 114 ? -14.888 -6.151 -12.165 1.00 89.81 114 GLY A N 1
ATOM 904 C CA . GLY A 1 114 ? -14.514 -7.478 -12.655 1.00 89.81 114 GLY A CA 1
ATOM 905 C C . GLY A 1 114 ? -13.026 -7.823 -12.542 1.00 89.81 114 GLY A C 1
ATOM 906 O O . GLY A 1 114 ? -12.624 -8.903 -12.974 1.00 89.81 114 GLY A O 1
ATOM 907 N N . ASP A 1 115 ? -12.190 -6.959 -11.954 1.00 88.00 115 ASP A N 1
ATOM 908 C CA . ASP A 1 115 ? -10.755 -7.231 -11.813 1.00 88.00 115 ASP A CA 1
ATOM 909 C C . ASP A 1 115 ? -10.476 -8.090 -10.570 1.00 88.00 115 ASP A C 1
ATOM 911 O O . ASP A 1 115 ? -10.116 -7.613 -9.488 1.00 88.00 115 ASP A O 1
ATOM 915 N N . ILE A 1 116 ? -10.677 -9.402 -10.729 1.00 88.00 116 ILE A N 1
ATOM 916 C CA . ILE A 1 116 ? -10.573 -10.391 -9.647 1.00 88.00 116 ILE A CA 1
ATOM 917 C C . ILE A 1 116 ? -9.186 -10.425 -8.992 1.00 88.00 116 ILE 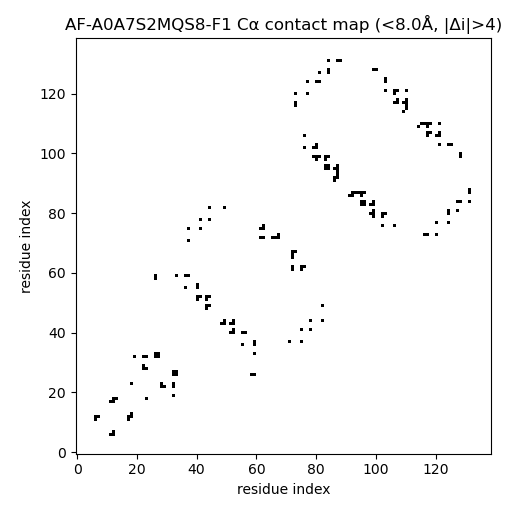A C 1
ATOM 919 O O . ILE A 1 116 ? -9.061 -10.813 -7.827 1.00 88.00 116 ILE A O 1
ATOM 923 N N . ASN A 1 117 ? -8.150 -9.957 -9.696 1.00 87.38 117 ASN A N 1
ATOM 924 C CA . ASN A 1 117 ? -6.792 -9.890 -9.164 1.00 87.38 117 ASN A CA 1
ATOM 925 C C . ASN A 1 117 ? -6.696 -8.965 -7.950 1.00 87.38 117 ASN A C 1
ATOM 927 O O . ASN A 1 117 ? -5.789 -9.121 -7.149 1.00 87.38 117 ASN A O 1
ATOM 931 N N . PHE A 1 118 ? -7.638 -8.044 -7.747 1.00 91.38 118 PHE A N 1
ATOM 932 C CA . PHE A 1 118 ? -7.645 -7.174 -6.573 1.00 91.38 118 PHE A CA 1
ATOM 933 C C . PHE A 1 118 ? -8.400 -7.754 -5.375 1.00 91.38 118 PHE A C 1
ATOM 935 O O . PHE A 1 118 ? -8.315 -7.195 -4.283 1.00 91.38 118 PHE A O 1
ATOM 942 N N . LYS A 1 119 ? -9.096 -8.891 -5.524 1.00 94.06 119 LYS A N 1
ATOM 943 C CA . LYS A 1 119 ? -9.933 -9.456 -4.454 1.00 94.06 119 LYS A CA 1
ATOM 944 C C . LYS A 1 119 ? -9.128 -9.822 -3.209 1.00 94.06 119 LYS A C 1
ATOM 946 O O . LYS A 1 119 ? -9.563 -9.551 -2.097 1.00 94.06 119 LYS A O 1
ATOM 951 N N . HIS A 1 120 ? -7.939 -10.395 -3.381 1.00 93.62 120 HIS A N 1
ATOM 952 C CA . HIS A 1 120 ? -7.075 -10.728 -2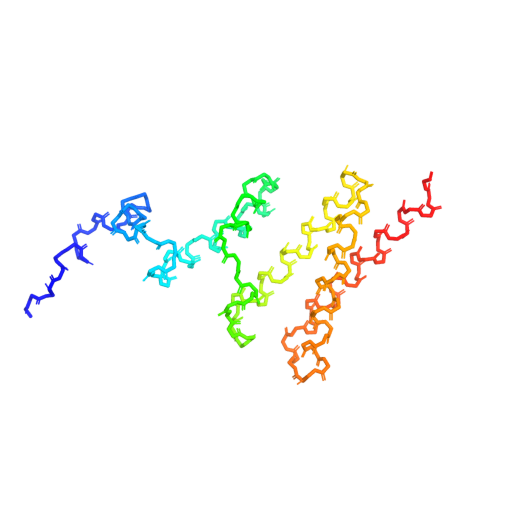.247 1.00 93.62 120 HIS A CA 1
ATOM 953 C C . HIS A 1 120 ? -6.557 -9.473 -1.529 1.00 93.62 120 HIS A C 1
ATOM 955 O O . HIS A 1 120 ? -6.490 -9.454 -0.304 1.00 93.62 120 HIS A O 1
ATOM 961 N N . ILE A 1 121 ? -6.252 -8.406 -2.276 1.00 94.19 121 ILE A N 1
ATOM 962 C CA . ILE A 1 121 ? -5.841 -7.113 -1.714 1.00 94.19 121 ILE A CA 1
ATOM 963 C C . ILE A 1 121 ? -6.996 -6.499 -0.927 1.00 94.19 121 ILE A C 1
ATOM 965 O O . ILE A 1 121 ? -6.795 -6.065 0.202 1.00 94.19 121 ILE A O 1
ATOM 969 N N . LEU A 1 122 ? -8.203 -6.491 -1.498 1.00 96.06 122 LEU A N 1
ATOM 970 C CA . LEU A 1 122 ? -9.400 -5.974 -0.842 1.00 96.06 122 LEU A CA 1
ATOM 971 C C . LEU A 1 122 ? -9.616 -6.638 0.522 1.00 96.06 122 LEU A C 1
ATOM 973 O O . LEU A 1 122 ? -9.705 -5.931 1.520 1.00 96.06 122 LEU A O 1
ATOM 977 N N . LEU A 1 123 ? -9.588 -7.973 0.573 1.00 96.38 123 LEU A N 1
ATOM 978 C CA . LEU A 1 123 ? -9.762 -8.727 1.818 1.00 96.38 123 LEU A CA 1
ATOM 979 C C . LEU A 1 123 ? -8.724 -8.345 2.886 1.00 96.38 123 LEU A C 1
ATOM 981 O O . LEU A 1 123 ? -9.063 -8.218 4.062 1.00 96.38 123 LEU A O 1
ATOM 985 N N . MET A 1 124 ? -7.464 -8.117 2.493 1.00 95.94 124 MET A N 1
ATOM 986 C CA . MET A 1 124 ? -6.431 -7.644 3.425 1.00 95.94 124 MET A CA 1
ATOM 987 C C . MET A 1 124 ? -6.735 -6.233 3.946 1.00 95.94 124 MET A C 1
ATOM 989 O O . MET A 1 124 ? -6.617 -5.979 5.144 1.00 95.94 124 MET A O 1
ATOM 993 N N . LEU A 1 125 ? -7.144 -5.312 3.069 1.00 96.19 125 LEU A N 1
ATOM 994 C CA . LEU A 1 125 ? -7.460 -3.934 3.458 1.00 96.19 125 LEU A CA 1
ATOM 995 C C . LEU A 1 125 ? -8.706 -3.855 4.353 1.00 96.19 125 LEU A C 1
ATOM 997 O O . LEU A 1 125 ? -8.737 -3.067 5.298 1.00 96.19 125 LEU A O 1
ATOM 1001 N N . GLU A 1 126 ? -9.716 -4.686 4.099 1.00 96.31 126 GLU A N 1
ATOM 1002 C CA . GLU A 1 126 ? -10.905 -4.804 4.948 1.00 96.31 126 GLU A CA 1
ATOM 1003 C C . GLU A 1 126 ? -10.558 -5.339 6.340 1.00 96.31 126 GLU A C 1
ATOM 1005 O O . GLU A 1 126 ? -11.025 -4.792 7.343 1.00 96.31 126 GLU A O 1
ATOM 1010 N N . ALA A 1 127 ? -9.691 -6.354 6.419 1.00 95.94 127 ALA A N 1
ATOM 1011 C CA . ALA A 1 127 ? -9.210 -6.885 7.690 1.00 95.94 127 ALA A CA 1
ATOM 1012 C C . ALA A 1 127 ? -8.464 -5.816 8.509 1.00 95.94 127 ALA A C 1
ATOM 1014 O O . ALA A 1 127 ? -8.730 -5.646 9.702 1.00 95.94 127 ALA A O 1
ATOM 1015 N N . GLU A 1 128 ? -7.588 -5.039 7.868 1.00 95.50 128 GLU A N 1
ATOM 1016 C CA . GLU A 1 128 ? -6.886 -3.921 8.510 1.00 95.50 128 GLU A CA 1
ATOM 1017 C C . GLU A 1 128 ? -7.846 -2.807 8.960 1.00 95.50 128 GLU A C 1
ATOM 1019 O O . GLU A 1 128 ? -7.695 -2.260 10.056 1.00 95.50 128 GLU A O 1
ATOM 1024 N N . MET A 1 129 ? -8.883 -2.500 8.172 1.00 94.31 129 MET A N 1
ATOM 1025 C CA . MET A 1 129 ? -9.919 -1.536 8.558 1.00 94.31 129 MET A CA 1
ATOM 1026 C C . MET A 1 129 ? -10.706 -2.004 9.783 1.00 94.31 129 MET A C 1
ATOM 1028 O O . MET A 1 129 ? -10.927 -1.225 10.716 1.00 94.31 129 MET A O 1
ATOM 1032 N N . ALA A 1 130 ? -11.105 -3.276 9.808 1.00 92.94 130 ALA A N 1
ATOM 1033 C CA . ALA A 1 130 ? -11.801 -3.868 10.942 1.00 92.94 130 ALA A CA 1
ATOM 1034 C C . ALA A 1 130 ? -10.927 -3.845 12.207 1.00 92.94 130 ALA A C 1
ATOM 1036 O O . ALA A 1 130 ? -11.404 -3.463 13.278 1.00 92.94 130 ALA A O 1
ATOM 1037 N N . ALA A 1 131 ? -9.639 -4.182 12.084 1.00 92.19 131 ALA A N 1
ATOM 1038 C CA . ALA A 1 131 ? -8.681 -4.111 13.186 1.00 92.19 131 ALA A CA 1
ATOM 1039 C C . ALA A 1 131 ? -8.502 -2.675 13.706 1.00 92.19 131 ALA A C 1
ATOM 1041 O O . ALA A 1 131 ? -8.504 -2.446 14.918 1.00 92.19 131 ALA A O 1
ATOM 1042 N N . LEU A 1 132 ? -8.401 -1.691 12.805 1.00 89.50 132 LEU A N 1
ATOM 1043 C CA . LEU A 1 132 ? -8.290 -0.281 13.174 1.00 89.50 132 LEU A CA 1
ATOM 1044 C C . LEU A 1 132 ? -9.527 0.206 13.943 1.00 89.50 132 LEU A C 1
ATOM 1046 O O . LEU A 1 132 ? -9.377 0.942 14.915 1.00 89.50 132 LEU A O 1
ATOM 1050 N N . ASN A 1 133 ? -10.730 -0.201 13.532 1.00 86.25 133 ASN A N 1
ATOM 1051 C CA . ASN A 1 133 ? -11.973 0.198 14.197 1.00 86.25 133 ASN A CA 1
ATOM 1052 C C . ASN A 1 133 ? -12.127 -0.458 15.580 1.00 86.25 133 ASN A C 1
ATOM 1054 O O . ASN A 1 133 ? -12.413 0.249 16.543 1.00 86.25 133 ASN A O 1
ATOM 1058 N N . LYS A 1 134 ? -11.824 -1.758 15.716 1.00 81.50 134 LYS A N 1
ATOM 1059 C CA . LYS A 1 134 ? -11.850 -2.461 17.015 1.00 81.50 134 LYS A CA 1
ATOM 1060 C C . LYS A 1 134 ? -10.895 -1.855 18.046 1.00 81.50 134 LYS A C 1
ATOM 1062 O O . LYS A 1 134 ? -11.214 -1.796 19.229 1.00 81.50 134 LYS A O 1
ATOM 1067 N N . ASN A 1 135 ? -9.726 -1.385 17.610 1.00 61.72 135 ASN A N 1
ATOM 1068 C CA . ASN A 1 135 ? -8.757 -0.740 18.500 1.00 61.72 135 ASN A CA 1
ATOM 1069 C C . ASN A 1 135 ? -9.197 0.656 18.974 1.00 61.72 135 ASN A C 1
ATOM 1071 O O . ASN A 1 135 ? -8.632 1.159 19.939 1.00 61.72 135 ASN A O 1
ATOM 1075 N N . GLN A 1 136 ? -10.174 1.287 18.314 1.00 58.06 136 GLN A N 1
ATOM 1076 C CA . GLN A 1 136 ? -10.731 2.573 18.747 1.00 58.06 136 GLN A CA 1
ATOM 1077 C C . GLN A 1 136 ? -11.902 2.422 19.718 1.00 58.06 136 GLN A C 1
ATOM 1079 O O . GLN A 1 136 ? -12.119 3.320 20.513 1.00 58.06 136 GLN A O 1
ATOM 1084 N N . GLU A 1 137 ? -12.624 1.301 19.694 1.00 55.84 137 GLU A N 1
ATOM 1085 C CA . GLU A 1 137 ? -13.697 1.020 20.665 1.00 55.84 137 GLU A CA 1
ATOM 1086 C C . GLU A 1 137 ? -13.161 0.679 22.066 1.00 55.84 137 GLU A C 1
ATOM 1088 O O . GLU A 1 137 ? -13.894 0.757 23.045 1.00 55.84 137 GLU A O 1
ATOM 1093 N N . LYS A 1 138 ? -11.881 0.296 22.168 1.00 52.53 138 LYS A N 1
ATOM 1094 C CA . LYS A 1 138 ? -11.208 -0.060 23.430 1.00 52.53 138 LYS A CA 1
ATOM 1095 C C . LYS A 1 138 ? -10.387 1.076 24.061 1.00 52.53 138 LYS A C 1
ATOM 1097 O O . LYS A 1 138 ? -9.779 0.843 25.103 1.00 52.53 138 LYS A O 1
ATOM 1102 N N . ALA A 1 139 ? -10.295 2.237 23.412 1.00 46.78 139 ALA A N 1
ATOM 1103 C CA . ALA A 1 139 ? -9.469 3.374 23.830 1.00 46.78 139 ALA A CA 1
ATOM 1104 C C . ALA A 1 139 ? -10.344 4.550 24.267 1.00 46.78 139 ALA A C 1
ATOM 1106 O O . ALA A 1 139 ? -9.914 5.259 25.200 1.00 46.78 139 ALA A O 1
#

Secondary structure (DSSP, 8-state):
---S-GGGSSSGGGSHHHHHHHHTT-TTS-HHHHHHHHHHHHHHHHTT-HHHHHHHHHHH-GGGTS-TT-HHHHHHHHHHHHHHHHHHHHS--HHHHHHHHHHHHHHHHHHHTT-GGGHHHHHHHHHHHHHHHHHHHT-

Foldseek 3Di:
DDDVDPVVPPCPCVPPVVVCVVQVPDCPRDPVSLVVLLVVLVVCVVVVVLVSNVVSCVRNVPCVPDDPPDPSNLVVLLSQLVSLLVCCVPVVDPVSLVSNVVSLVVLVVCVVVVNVSSVVSNVVSVVSNVVSVVVVVVD

Radius of gyration: 18.22 Å; 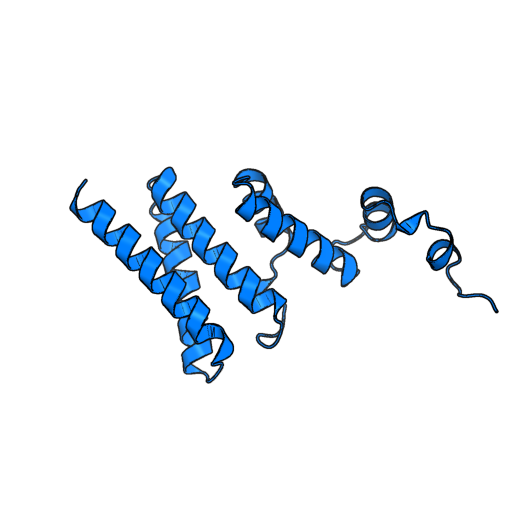Cα contacts (8 Å, |Δi|>4): 106; chains: 1; bounding box: 47×25×58 Å

Solvent-accessible surface area (backbone atoms only — not comparable to full-atom values):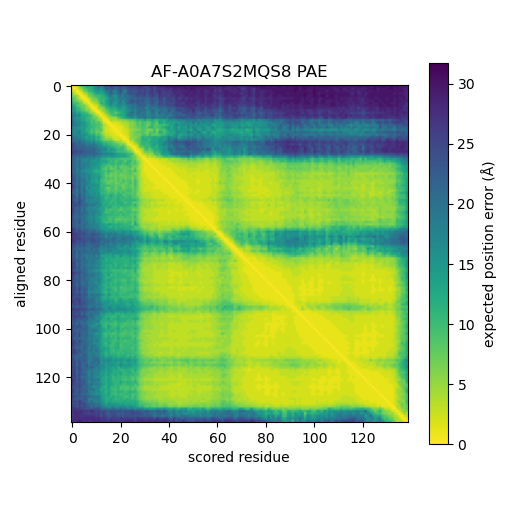 7965 Å² total; per-residue (Å²): 137,81,69,97,58,71,61,83,76,69,60,64,60,72,41,67,69,52,40,43,64,77,52,48,90,37,74,84,72,38,72,65,55,45,49,52,52,51,50,53,36,52,48,22,56,77,74,65,37,61,65,61,25,57,54,44,53,73,73,58,58,56,82,84,77,56,61,82,89,36,69,67,43,57,54,47,53,45,52,55,29,54,47,20,46,49,45,20,64,76,64,68,31,69,68,28,45,51,49,22,50,53,45,43,55,51,41,45,53,42,31,75,73,66,41,62,86,37,46,68,51,37,54,52,47,51,51,52,50,53,53,55,52,58,59,58,79,78,106

Nearest PDB structures (foldseek):
  4ryk-assembly1_A-2  TM=4.743E-01  e=1.227E+00  Listeria monocytogenes EGD-e
  2axz-assembly3_C  TM=5.177E-01  e=1.838E+00  Enterococcus faecalis
  2aw6-assembly1_A  TM=5.192E-01  e=4.337E+00  Enterococcus faecalis
  5l0y-assembly6_F  TM=3.597E-01  e=3.544E+00  Thermochaetoides thermophila DSM 1495
  5l0y-assembly4_D  TM=3.114E-01  e=3.544E+00  Thermochaetoides thermophila DSM 1495

pLDDT: mean 78.66, std 15.77, range [43.5, 96.38]

Organism: NCBI:txid374047

InterPro domains:
  IPR053159 Hybrid Signal Transduction Histidine Kinase [PTHR43642] (8-139)

Mean predicted aligned error: 10.23 Å

Sequence (139 aa):
GRSSNPLALTGEALHQEEYVKLNGANINSSFAVIFLKTLEYWAAFYFGDLELFLTLQKQLNLVGKTSRTSSLIQRTALFEGLIAFSLARTKKSRKWKKQASKITSRVQAWVDSGDINFKHILLMLEAEMAALNKNQEKA